Protein AF-A0A453RTF5-F1 (afdb_monomer_lite)

Structure (mmCIF, N/CA/C/O backbone):
data_AF-A0A453RTF5-F1
#
_entry.id   AF-A0A453RTF5-F1
#
loop_
_atom_site.group_PDB
_atom_site.id
_atom_site.type_symbol
_atom_site.label_atom_id
_atom_site.label_alt_id
_atom_site.label_comp_id
_atom_site.label_asym_id
_atom_site.label_entity_id
_atom_site.label_seq_id
_atom_site.pdbx_PDB_ins_code
_atom_site.Cartn_x
_atom_site.Cartn_y
_atom_site.Cartn_z
_atom_site.occupancy
_atom_site.B_iso_or_equiv
_atom_site.auth_seq_id
_atom_site.auth_comp_id
_atom_site.auth_asym_id
_atom_site.auth_atom_id
_atom_site.pdbx_PDB_model_num
ATOM 1 N N . MET A 1 1 ? -2.544 -4.442 22.679 1.00 74.38 1 MET A N 1
ATOM 2 C CA . MET A 1 1 ? -2.603 -5.819 22.135 1.00 74.38 1 MET A CA 1
ATOM 3 C C . MET A 1 1 ? -3.001 -5.841 20.659 1.00 74.38 1 MET A C 1
ATOM 5 O O . MET A 1 1 ? -2.237 -6.384 19.876 1.00 74.38 1 MET A O 1
ATOM 9 N N . ILE A 1 2 ? -4.098 -5.186 20.246 1.00 86.94 2 ILE A N 1
ATOM 10 C CA . ILE A 1 2 ? -4.529 -5.160 18.830 1.00 86.94 2 ILE A CA 1
ATOM 11 C C . ILE A 1 2 ? -3.517 -4.498 17.880 1.00 86.94 2 ILE A C 1
ATOM 13 O O . ILE A 1 2 ? -3.166 -5.082 16.863 1.00 86.94 2 ILE A O 1
ATOM 17 N N . ARG A 1 3 ? -2.948 -3.349 18.271 1.00 88.19 3 ARG A N 1
ATOM 18 C CA . ARG A 1 3 ? -1.916 -2.630 17.504 1.00 88.19 3 ARG A CA 1
ATOM 19 C C . ARG A 1 3 ? -0.714 -3.514 17.157 1.00 88.19 3 ARG A C 1
ATOM 21 O O . ARG A 1 3 ? -0.279 -3.551 16.013 1.00 88.19 3 ARG A O 1
ATOM 28 N N . SER A 1 4 ? -0.183 -4.238 18.143 1.00 91.81 4 SER A N 1
ATOM 29 C CA . SER A 1 4 ? 0.974 -5.124 17.967 1.00 91.81 4 SER A CA 1
ATOM 30 C C . SER A 1 4 ? 0.665 -6.290 17.030 1.00 91.81 4 SER A C 1
ATOM 32 O O . SER A 1 4 ? 1.507 -6.639 16.210 1.00 91.81 4 SER A O 1
ATOM 34 N N . HIS A 1 5 ? -0.541 -6.860 17.127 1.00 93.50 5 HIS A N 1
ATOM 35 C CA . HIS A 1 5 ? -0.990 -7.922 16.230 1.00 93.50 5 HIS A CA 1
ATOM 36 C C . HIS A 1 5 ? -1.136 -7.414 14.789 1.00 93.50 5 HIS A C 1
ATOM 38 O O . HIS A 1 5 ? -0.489 -7.960 13.902 1.00 93.50 5 HIS A O 1
ATOM 44 N N . VAL A 1 6 ? -1.868 -6.311 14.577 1.00 94.50 6 VAL A N 1
ATOM 45 C CA . VAL A 1 6 ? -2.031 -5.668 13.258 1.00 94.50 6 VAL A CA 1
ATOM 46 C C . VAL A 1 6 ? -0.671 -5.367 12.631 1.00 94.50 6 VAL A C 1
ATOM 48 O O . VAL A 1 6 ? -0.399 -5.778 11.506 1.00 94.50 6 VAL A O 1
ATOM 51 N N . LEU A 1 7 ? 0.224 -4.715 13.378 1.00 94.25 7 LEU A N 1
ATOM 52 C CA . LEU A 1 7 ? 1.563 -4.394 12.893 1.00 94.25 7 LEU A CA 1
ATOM 53 C C . LEU A 1 7 ? 2.369 -5.647 12.532 1.00 94.25 7 LEU A C 1
ATOM 55 O O . LEU A 1 7 ? 3.054 -5.656 11.511 1.00 94.25 7 LEU A O 1
ATOM 59 N N . SER A 1 8 ? 2.310 -6.691 13.361 1.00 95.31 8 SER A N 1
ATOM 60 C CA . SER A 1 8 ? 3.021 -7.946 13.111 1.00 95.31 8 SER A CA 1
ATOM 61 C C . SER A 1 8 ? 2.522 -8.627 11.839 1.00 95.31 8 SER A C 1
ATOM 63 O O . SER A 1 8 ? 3.335 -8.998 10.993 1.00 95.31 8 SER A O 1
ATOM 65 N N . THR A 1 9 ? 1.204 -8.750 11.670 1.00 95.69 9 THR A N 1
ATOM 66 C CA . THR A 1 9 ? 0.607 -9.381 10.489 1.00 95.69 9 THR A CA 1
ATOM 67 C C . THR A 1 9 ? 0.906 -8.582 9.221 1.00 95.69 9 THR A C 1
ATOM 69 O O . THR A 1 9 ? 1.336 -9.160 8.224 1.00 95.69 9 THR A O 1
ATOM 72 N N . LEU A 1 10 ? 0.781 -7.249 9.253 1.00 95.81 10 LEU A N 1
ATOM 73 C CA . LEU A 1 10 ? 1.114 -6.407 8.098 1.00 95.81 10 LEU A CA 1
ATOM 74 C C . LEU A 1 10 ? 2.605 -6.495 7.736 1.00 95.81 10 LEU A C 1
ATOM 76 O O . LEU A 1 10 ? 2.940 -6.637 6.562 1.00 95.81 10 LEU A O 1
ATOM 80 N N . LYS A 1 11 ? 3.511 -6.483 8.724 1.00 94.81 11 LYS A N 1
ATOM 81 C CA . LYS A 1 11 ? 4.953 -6.677 8.483 1.00 94.81 11 LYS A CA 1
ATOM 82 C C . LYS A 1 11 ? 5.264 -8.056 7.908 1.00 94.81 11 LYS A C 1
ATOM 84 O O . LYS A 1 11 ? 6.116 -8.169 7.023 1.00 94.81 11 LYS A O 1
ATOM 89 N N . ALA A 1 12 ? 4.591 -9.100 8.390 1.00 94.31 12 ALA A N 1
ATOM 90 C CA . ALA A 1 12 ? 4.746 -10.452 7.867 1.00 94.31 12 ALA A CA 1
ATOM 91 C C . ALA A 1 12 ? 4.277 -10.533 6.406 1.00 94.31 12 ALA A C 1
ATOM 93 O O . ALA A 1 12 ? 5.020 -11.029 5.558 1.00 94.31 12 ALA A O 1
ATOM 94 N N . ALA A 1 13 ? 3.108 -9.965 6.091 1.00 94.00 13 ALA A N 1
ATOM 95 C CA . ALA A 1 13 ? 2.597 -9.866 4.727 1.00 94.00 13 ALA A CA 1
ATOM 96 C C . ALA A 1 13 ? 3.570 -9.106 3.810 1.00 94.00 13 ALA A C 1
ATOM 98 O O . ALA A 1 13 ? 3.909 -9.586 2.727 1.00 94.00 13 ALA A O 1
ATOM 99 N N . SER A 1 14 ? 4.104 -7.971 4.272 1.00 92.38 14 SER A N 1
ATOM 100 C CA . SER A 1 14 ? 5.122 -7.214 3.540 1.00 92.38 14 SER A CA 1
ATOM 101 C C . SER A 1 14 ? 6.399 -8.015 3.297 1.00 92.38 14 SER A C 1
ATOM 103 O O . SER A 1 14 ? 6.924 -8.030 2.184 1.00 92.38 14 SER A O 1
ATOM 105 N N . SER A 1 15 ? 6.878 -8.745 4.301 1.00 91.81 15 SER A N 1
ATOM 106 C CA . SER A 1 15 ? 8.086 -9.568 4.178 1.00 91.81 15 SER A CA 1
ATOM 107 C C . SER A 1 15 ? 7.904 -10.705 3.165 1.00 91.81 15 SER A C 1
ATOM 109 O O . SER A 1 15 ? 8.797 -10.955 2.356 1.00 91.81 15 SER A O 1
ATOM 111 N N . GLN A 1 16 ? 6.734 -11.355 3.149 1.00 89.31 16 GLN A N 1
ATOM 112 C CA . GLN A 1 16 ? 6.405 -12.396 2.167 1.00 89.31 16 GLN A CA 1
ATOM 113 C C . GLN A 1 16 ? 6.378 -11.843 0.738 1.00 89.31 16 GLN A C 1
ATOM 115 O O . GLN A 1 16 ? 6.939 -12.446 -0.179 1.00 89.31 16 GLN A O 1
ATOM 120 N N . VAL A 1 17 ? 5.773 -10.667 0.551 1.00 89.31 17 VAL A N 1
ATOM 121 C CA . VAL A 1 17 ? 5.755 -9.974 -0.742 1.00 89.31 17 VAL A CA 1
ATOM 122 C C . VAL A 1 17 ? 7.177 -9.644 -1.200 1.00 89.31 17 VAL A C 1
ATOM 124 O O . VAL A 1 17 ? 7.540 -9.968 -2.330 1.00 89.31 17 VAL A O 1
ATOM 127 N N . GLN A 1 18 ? 8.014 -9.069 -0.330 1.00 86.62 18 GLN A N 1
ATOM 128 C CA . GLN A 1 18 ? 9.405 -8.747 -0.667 1.00 86.62 18 GLN A CA 1
ATOM 129 C C . GLN A 1 18 ? 10.230 -9.985 -1.023 1.00 86.62 18 GLN A C 1
ATOM 131 O O . GLN A 1 18 ? 11.007 -9.949 -1.979 1.00 86.62 18 GLN A O 1
ATOM 136 N N . ALA A 1 19 ? 10.060 -11.085 -0.288 1.00 86.00 19 ALA A N 1
ATOM 137 C CA . ALA A 1 19 ? 10.732 -12.344 -0.592 1.00 86.00 19 ALA A CA 1
ATOM 138 C C . ALA A 1 19 ? 10.341 -12.862 -1.984 1.00 86.00 19 ALA A C 1
ATOM 140 O O . ALA A 1 19 ? 11.205 -13.277 -2.755 1.00 86.00 19 ALA A O 1
ATOM 141 N N . ALA A 1 20 ? 9.060 -12.765 -2.344 1.00 81.25 20 ALA A N 1
ATOM 142 C CA . ALA A 1 20 ? 8.573 -13.189 -3.651 1.00 81.25 20 ALA A CA 1
ATOM 143 C C . ALA A 1 20 ? 9.077 -12.296 -4.802 1.00 81.25 20 ALA A C 1
ATOM 145 O O . ALA A 1 20 ? 9.368 -12.806 -5.887 1.00 81.25 20 ALA A O 1
ATOM 146 N N . ILE A 1 21 ? 9.228 -10.986 -4.567 1.00 77.62 21 ILE A N 1
ATOM 147 C CA . ILE A 1 21 ? 9.847 -10.054 -5.525 1.00 77.62 21 ILE A CA 1
ATOM 148 C C . ILE A 1 21 ? 11.311 -10.450 -5.765 1.00 77.62 21 ILE A C 1
ATOM 150 O O 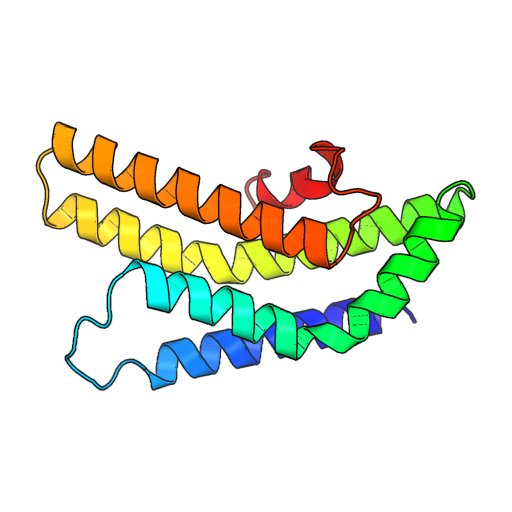. ILE A 1 21 ? 11.729 -10.603 -6.909 1.00 77.62 21 ILE A O 1
ATOM 154 N N . ARG A 1 22 ? 12.080 -10.695 -4.694 1.00 74.50 22 ARG A N 1
ATOM 155 C CA . ARG A 1 22 ? 13.493 -11.105 -4.794 1.00 74.50 22 ARG A CA 1
ATOM 156 C C . ARG A 1 22 ? 13.662 -12.467 -5.472 1.00 74.50 22 ARG A C 1
ATOM 158 O O . ARG A 1 22 ? 14.556 -12.624 -6.296 1.00 74.50 22 ARG A O 1
ATOM 165 N N . GLY A 1 23 ? 12.794 -13.430 -5.160 1.00 64.69 23 GLY A N 1
ATOM 166 C CA . GLY A 1 23 ? 12.818 -14.772 -5.751 1.00 64.69 23 GLY A CA 1
ATOM 167 C C . GLY A 1 23 ? 12.458 -14.807 -7.240 1.00 64.69 23 GLY A C 1
ATOM 168 O O . GLY A 1 23 ? 12.908 -15.699 -7.952 1.00 64.69 23 GLY A O 1
ATOM 169 N N . SER A 1 24 ? 11.708 -13.817 -7.735 1.00 61.19 24 SER A N 1
ATOM 170 C CA . SER A 1 24 ? 11.367 -13.704 -9.164 1.00 61.19 24 SER A CA 1
ATOM 171 C C . SER A 1 24 ? 12.521 -13.129 -10.008 1.00 61.19 24 SER A C 1
ATOM 173 O O . SER A 1 24 ? 12.504 -13.230 -11.231 1.00 61.19 24 SER A O 1
ATOM 175 N N . GLY A 1 25 ? 13.575 -12.600 -9.371 1.00 51.47 25 GLY A N 1
ATOM 176 C CA . GLY A 1 25 ? 14.715 -11.934 -10.012 1.00 51.47 25 GLY A CA 1
ATOM 177 C C . GLY A 1 25 ? 15.725 -12.827 -10.751 1.00 51.47 25 GLY A C 1
ATOM 178 O O . GLY A 1 25 ? 16.809 -12.347 -11.069 1.00 51.47 25 GLY A O 1
ATOM 179 N N . SER A 1 26 ? 15.420 -14.101 -11.030 1.00 39.97 26 SER A N 1
ATOM 180 C CA . SER A 1 26 ? 16.327 -15.005 -11.772 1.00 39.97 26 SER A CA 1
ATOM 181 C C . SER A 1 26 ? 15.831 -15.399 -13.173 1.00 39.97 26 SER A C 1
ATOM 183 O O . SER A 1 26 ? 16.590 -15.944 -13.972 1.00 39.97 26 SER A O 1
ATOM 185 N N . GLY A 1 27 ? 14.588 -15.079 -13.536 1.00 39.00 27 GLY A N 1
ATOM 186 C CA . GLY A 1 27 ? 14.031 -15.428 -14.841 1.00 39.00 27 GLY A CA 1
ATOM 187 C C . GLY A 1 27 ? 13.928 -14.220 -15.755 1.00 39.00 27 GLY A C 1
ATOM 188 O O . GLY A 1 27 ? 13.007 -13.427 -15.615 1.00 39.00 27 GLY A O 1
ATOM 189 N N . LYS A 1 28 ? 14.833 -14.108 -16.733 1.00 40.22 28 LYS A N 1
ATOM 190 C CA . LYS A 1 28 ? 14.598 -13.338 -17.960 1.00 40.22 28 LYS A CA 1
ATOM 191 C C . LYS A 1 28 ? 13.259 -13.784 -18.546 1.00 40.22 28 LYS A C 1
ATOM 193 O O . LYS A 1 28 ? 13.223 -14.832 -19.169 1.00 40.22 28 LYS A O 1
ATOM 198 N N . ASN A 1 29 ? 12.188 -13.046 -18.300 1.00 33.62 29 ASN A N 1
ATOM 199 C CA . ASN A 1 29 ? 11.003 -12.980 -19.140 1.00 33.62 29 ASN A CA 1
ATOM 200 C C . ASN A 1 29 ? 10.144 -11.840 -18.614 1.00 33.62 29 ASN A C 1
ATOM 202 O O . ASN A 1 29 ? 9.702 -11.860 -17.470 1.00 33.62 29 ASN A O 1
ATOM 206 N N . ALA A 1 30 ? 9.936 -10.848 -19.475 1.00 38.50 30 ALA A N 1
ATOM 207 C CA . ALA A 1 30 ? 8.929 -9.820 -19.313 1.00 38.50 30 ALA A CA 1
ATOM 208 C C . ALA A 1 30 ? 7.548 -10.490 -19.244 1.00 38.50 30 ALA A C 1
ATOM 210 O O . ALA A 1 30 ? 6.857 -10.647 -20.248 1.00 38.50 30 ALA A O 1
ATOM 211 N N . VAL A 1 31 ? 7.164 -10.946 -18.055 1.00 37.84 31 VAL A N 1
ATOM 212 C CA . VAL A 1 31 ? 5.778 -11.252 -17.731 1.00 37.84 31 VAL A CA 1
ATOM 213 C C . VAL A 1 31 ? 5.111 -9.889 -17.593 1.00 37.84 31 VAL A C 1
ATOM 215 O O . VAL A 1 31 ? 5.393 -9.156 -16.655 1.00 37.84 31 VAL A O 1
ATOM 218 N N . THR A 1 32 ? 4.339 -9.522 -18.618 1.00 40.75 32 THR A N 1
ATOM 219 C CA . THR A 1 32 ? 3.461 -8.342 -18.749 1.00 40.75 32 THR A CA 1
ATOM 220 C C . THR A 1 32 ? 3.398 -7.428 -17.519 1.00 40.75 32 THR A C 1
ATOM 222 O O . THR A 1 32 ? 2.876 -7.817 -16.477 1.00 40.75 32 THR A O 1
ATOM 225 N N . GLU A 1 33 ? 3.876 -6.194 -17.683 1.00 52.94 33 GLU A N 1
ATOM 226 C CA . GLU A 1 33 ? 4.131 -5.183 -16.644 1.00 52.94 33 GLU A CA 1
ATOM 227 C C . GLU A 1 33 ? 2.972 -4.941 -15.651 1.00 52.94 33 GLU A C 1
ATOM 229 O O . GLU A 1 33 ? 3.232 -4.690 -14.476 1.00 52.94 33 GLU A O 1
ATOM 234 N N . GLY A 1 34 ? 1.708 -5.103 -16.066 1.00 52.06 34 GLY A N 1
ATOM 235 C CA . GLY A 1 34 ? 0.533 -4.991 -15.181 1.00 52.06 34 GLY A CA 1
ATOM 236 C C . GLY A 1 34 ? 0.225 -6.239 -14.329 1.00 52.06 34 GLY A C 1
ATOM 237 O O . GLY A 1 34 ? -0.426 -6.148 -13.284 1.00 52.06 34 GLY A O 1
ATOM 238 N N . VAL A 1 35 ? 0.714 -7.420 -14.726 1.00 51.50 35 VAL A N 1
ATOM 239 C CA . VAL A 1 35 ? 0.484 -8.696 -14.017 1.00 51.50 35 VAL A CA 1
ATOM 240 C C . VAL A 1 35 ? 1.378 -8.810 -12.781 1.00 51.50 35 VAL A C 1
ATOM 242 O O . VAL A 1 35 ? 0.919 -9.295 -11.748 1.00 51.50 35 VAL A O 1
ATOM 245 N N . GLU A 1 36 ? 2.617 -8.309 -12.836 1.00 56.91 36 GLU A N 1
ATOM 246 C CA . GLU A 1 36 ? 3.512 -8.266 -11.667 1.00 56.91 36 GLU A CA 1
ATOM 247 C C . GLU A 1 36 ? 3.001 -7.313 -10.580 1.00 56.91 36 GLU A C 1
ATOM 249 O O . GLU A 1 36 ? 3.004 -7.677 -9.400 1.00 56.91 36 GLU A O 1
ATOM 254 N N . ALA A 1 37 ? 2.506 -6.131 -10.972 1.00 59.88 37 ALA A N 1
ATOM 255 C CA . ALA A 1 37 ? 1.869 -5.196 -10.050 1.00 59.88 37 ALA A CA 1
ATOM 256 C C . ALA A 1 37 ? 0.657 -5.863 -9.384 1.00 59.88 37 ALA A C 1
ATOM 258 O O . ALA A 1 37 ? 0.620 -5.991 -8.159 1.00 59.88 37 ALA A O 1
ATOM 259 N N . SER A 1 38 ? -0.261 -6.414 -10.185 1.00 69.06 38 SER A N 1
ATOM 260 C CA . SER A 1 38 ? -1.457 -7.120 -9.703 1.00 69.06 38 SER A CA 1
ATOM 261 C C . SER A 1 38 ? -1.129 -8.273 -8.744 1.00 69.06 38 SER A C 1
ATOM 263 O O . SER A 1 38 ? -1.797 -8.451 -7.724 1.00 69.06 38 SER A O 1
ATOM 265 N N . LEU A 1 39 ? -0.068 -9.039 -9.013 1.00 77.44 39 LEU A N 1
ATOM 266 C CA . LEU A 1 39 ? 0.336 -10.179 -8.188 1.00 77.44 39 LEU A CA 1
ATOM 267 C C . LEU A 1 39 ? 0.797 -9.761 -6.786 1.00 77.44 39 LEU A C 1
ATOM 269 O O . LEU A 1 39 ? 0.539 -10.473 -5.815 1.00 77.44 39 LEU A O 1
ATOM 273 N N . ILE A 1 40 ? 1.459 -8.612 -6.658 1.00 83.25 40 ILE A N 1
ATOM 274 C CA . ILE A 1 40 ? 1.922 -8.085 -5.370 1.00 83.25 40 ILE A CA 1
ATOM 275 C C . ILE A 1 40 ? 0.739 -7.667 -4.494 1.00 83.25 40 ILE A C 1
ATOM 277 O O . ILE A 1 40 ? 0.711 -8.009 -3.308 1.00 83.25 40 ILE A O 1
ATOM 281 N N . TYR A 1 41 ? -0.269 -7.017 -5.078 1.00 89.19 41 TYR A N 1
ATOM 282 C CA . TYR A 1 41 ? -1.509 -6.683 -4.373 1.00 89.19 41 TYR A CA 1
ATOM 283 C C . TYR A 1 41 ? -2.292 -7.937 -3.975 1.00 89.19 41 TYR A C 1
ATOM 285 O O . TYR A 1 41 ? -2.725 -8.041 -2.829 1.00 89.19 41 TYR A O 1
ATOM 293 N N . VAL A 1 42 ? -2.415 -8.929 -4.866 1.00 88.94 42 VAL A N 1
ATOM 294 C CA . VAL A 1 42 ? -3.079 -10.211 -4.562 1.00 88.94 42 VAL A CA 1
ATOM 295 C C . VAL A 1 42 ? -2.363 -10.962 -3.436 1.00 88.94 42 VAL A C 1
ATOM 297 O O . VAL A 1 42 ? -3.017 -11.445 -2.512 1.00 88.94 42 VAL A O 1
ATOM 300 N N . ARG A 1 43 ? -1.027 -11.030 -3.467 1.00 88.94 43 ARG A N 1
ATOM 301 C CA . ARG A 1 43 ? -0.226 -11.683 -2.419 1.00 88.94 43 ARG A CA 1
ATOM 302 C C . ARG A 1 43 ? -0.371 -10.984 -1.076 1.00 88.94 43 ARG A C 1
ATOM 304 O O . ARG A 1 43 ? -0.597 -11.656 -0.076 1.00 88.94 43 ARG A O 1
ATOM 311 N N . PHE A 1 44 ? -0.285 -9.654 -1.053 1.00 93.19 44 PHE A N 1
ATOM 312 C CA . PHE A 1 44 ? -0.480 -8.894 0.178 1.00 93.19 44 PHE A CA 1
ATOM 313 C C . PHE A 1 44 ? -1.890 -9.101 0.740 1.00 93.19 44 PHE A C 1
ATOM 315 O O . PHE A 1 44 ? -2.052 -9.399 1.919 1.00 93.19 44 PHE A O 1
ATOM 322 N N . LYS A 1 45 ? -2.906 -9.011 -0.125 1.00 93.56 45 LYS A N 1
ATOM 323 C CA . LYS A 1 45 ? -4.310 -9.244 0.219 1.00 93.56 45 LYS A CA 1
ATOM 324 C C . LYS A 1 45 ? -4.532 -10.627 0.835 1.00 93.56 45 LYS A C 1
ATOM 326 O O . LYS A 1 45 ? -5.246 -10.733 1.824 1.00 93.56 45 LYS A O 1
ATOM 331 N N . ALA A 1 46 ? -3.912 -11.667 0.276 1.00 91.75 46 ALA A N 1
ATOM 332 C CA . ALA A 1 46 ? -3.982 -13.021 0.818 1.00 91.75 46 ALA A CA 1
ATOM 333 C C . ALA A 1 46 ? -3.256 -13.140 2.170 1.00 91.75 46 ALA A C 1
ATOM 335 O O . ALA A 1 46 ? -3.827 -13.654 3.127 1.00 91.75 46 ALA A O 1
ATOM 336 N N . ALA A 1 47 ? -2.028 -12.624 2.267 1.00 89.56 47 ALA A N 1
ATOM 337 C CA . ALA A 1 47 ? -1.194 -12.745 3.463 1.00 89.56 47 ALA A CA 1
ATOM 338 C C . ALA A 1 47 ? -1.719 -11.940 4.665 1.00 89.56 47 ALA A C 1
ATOM 340 O O . ALA A 1 47 ? -1.525 -12.349 5.804 1.00 89.56 47 ALA A O 1
ATOM 341 N N . ALA A 1 48 ? -2.397 -10.816 4.422 1.00 93.19 48 ALA A N 1
ATOM 342 C CA . ALA A 1 48 ? -3.021 -9.997 5.461 1.00 93.19 48 ALA A CA 1
ATOM 343 C C . ALA A 1 48 ? -4.523 -10.289 5.642 1.00 93.19 48 ALA A C 1
ATOM 345 O O . ALA A 1 48 ? -5.187 -9.600 6.415 1.00 93.19 48 ALA A O 1
ATOM 346 N N . GLY A 1 49 ? -5.075 -11.289 4.941 1.00 92.62 49 GLY A N 1
ATOM 347 C CA . GLY A 1 49 ? -6.519 -11.535 4.867 1.00 92.62 49 GLY A CA 1
ATOM 348 C C . GLY A 1 49 ? -7.199 -11.748 6.225 1.00 92.62 49 GLY A C 1
ATOM 349 O O . GLY A 1 49 ? -8.359 -11.372 6.389 1.00 92.62 49 GLY A O 1
ATOM 350 N N . GLU A 1 50 ? -6.467 -12.262 7.218 1.00 94.31 50 GLU A N 1
ATOM 351 C CA . GLU A 1 50 ? -6.954 -12.438 8.594 1.00 94.31 50 GLU A CA 1
ATOM 352 C C . GLU A 1 50 ? -7.332 -11.120 9.292 1.00 94.31 50 GLU A C 1
ATOM 354 O O . GLU A 1 50 ? -8.181 -11.118 10.181 1.00 94.31 50 GLU A O 1
ATOM 359 N N . LEU A 1 51 ? -6.762 -9.986 8.866 1.00 95.62 51 LEU A N 1
ATOM 360 C CA . LEU A 1 51 ? -7.050 -8.680 9.461 1.00 95.62 51 LEU A CA 1
ATOM 361 C C . LEU A 1 51 ? -8.380 -8.097 8.994 1.00 95.62 51 LEU A C 1
ATOM 363 O O . LEU A 1 51 ? -8.966 -7.283 9.699 1.00 95.62 51 LEU A O 1
ATOM 367 N N . LYS A 1 52 ? -8.887 -8.514 7.830 1.00 96.06 52 LYS A N 1
ATOM 368 C CA . LYS A 1 52 ? -10.131 -7.977 7.270 1.00 96.06 52 LYS A CA 1
ATOM 369 C C . LYS A 1 52 ? -11.333 -8.074 8.226 1.00 96.06 52 LYS A C 1
ATOM 371 O O . LYS A 1 52 ? -11.971 -7.048 8.451 1.00 96.06 52 LYS A O 1
ATOM 376 N N . PRO A 1 53 ? -11.677 -9.241 8.808 1.00 96.44 53 PRO A N 1
ATOM 377 C CA . PRO A 1 53 ? -12.783 -9.308 9.765 1.00 96.44 53 PRO A CA 1
ATOM 378 C C . PRO A 1 53 ? -12.538 -8.444 11.010 1.00 96.44 53 PRO A C 1
ATOM 380 O O . PRO A 1 53 ? -13.482 -7.864 11.538 1.00 96.44 53 PRO A O 1
ATOM 383 N N . VAL A 1 54 ? -11.282 -8.309 11.452 1.00 95.50 54 VAL A N 1
ATOM 384 C CA . VAL A 1 54 ? -10.914 -7.457 12.593 1.00 95.50 54 VAL A CA 1
ATOM 385 C C . VAL A 1 54 ? -11.156 -5.982 12.270 1.00 95.50 54 VAL A C 1
ATOM 387 O O . VAL A 1 54 ? -11.773 -5.278 13.065 1.00 95.50 54 VAL A O 1
ATOM 390 N N . PHE A 1 55 ? -10.718 -5.519 11.098 1.00 96.75 55 PHE A N 1
ATOM 391 C CA . PHE A 1 55 ? -10.938 -4.146 10.649 1.00 96.75 55 PHE A CA 1
ATOM 392 C C . PHE A 1 55 ? -12.420 -3.828 10.473 1.00 96.75 55 PHE A C 1
ATOM 394 O O . PHE A 1 55 ? -12.866 -2.810 10.994 1.00 96.75 55 PHE A O 1
ATOM 401 N N . ASN A 1 56 ? -13.200 -4.728 9.869 1.00 96.38 56 ASN A N 1
ATOM 402 C CA . ASN A 1 56 ? -14.648 -4.553 9.737 1.00 96.38 56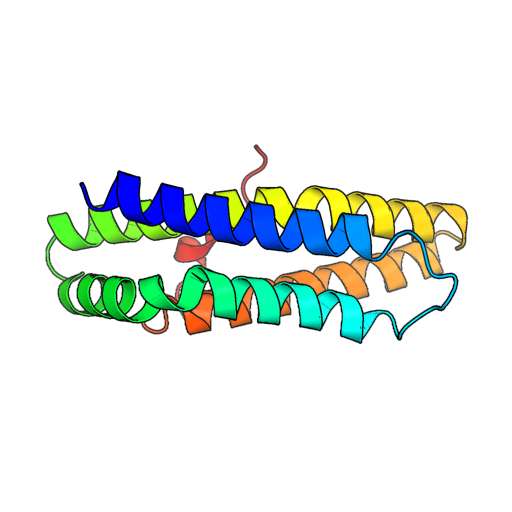 ASN A CA 1
ATOM 403 C C . ASN A 1 56 ? -15.337 -4.351 11.100 1.00 96.38 56 ASN A C 1
ATOM 405 O O . ASN A 1 56 ? -16.216 -3.499 11.237 1.00 96.38 56 ASN A O 1
ATOM 409 N N . GLU A 1 57 ? -14.939 -5.113 12.124 1.00 96.00 57 GLU A N 1
ATOM 410 C CA . GLU A 1 57 ? -15.515 -4.970 13.464 1.00 96.00 57 GLU A CA 1
ATOM 411 C C . GLU A 1 57 ? -15.154 -3.615 14.090 1.00 96.00 57 GLU A C 1
ATOM 413 O O . GLU A 1 57 ? -16.008 -2.968 14.699 1.00 96.00 57 GLU A O 1
ATOM 418 N N . ILE A 1 58 ? -13.913 -3.152 13.906 1.00 95.44 58 ILE A N 1
ATOM 419 C CA . ILE A 1 58 ? -13.471 -1.830 14.370 1.00 95.44 58 ILE A CA 1
ATOM 420 C C . ILE A 1 58 ? -14.247 -0.721 13.644 1.00 95.44 58 ILE A C 1
ATOM 422 O O . ILE A 1 58 ? -14.769 0.179 14.304 1.00 95.44 58 ILE A O 1
ATOM 426 N N . GLU A 1 59 ? -14.376 -0.803 12.316 1.00 95.62 59 GLU A N 1
ATOM 427 C CA . GLU A 1 59 ? -15.125 0.158 11.498 1.00 95.62 59 GLU A CA 1
ATOM 428 C C . GLU A 1 59 ? -16.589 0.254 11.932 1.00 95.62 59 GLU A C 1
ATOM 430 O O . GLU A 1 59 ? -17.104 1.356 12.126 1.00 95.62 59 GLU A O 1
ATOM 435 N N . SER A 1 60 ? -17.245 -0.885 12.180 1.00 96.62 60 SER A N 1
ATOM 436 C CA . SER A 1 60 ? -18.652 -0.926 12.605 1.00 96.62 60 SER A CA 1
ATOM 437 C C . SER A 1 60 ? -18.913 -0.220 13.945 1.00 96.62 60 SER A C 1
ATOM 439 O O . SER A 1 60 ? -20.033 0.207 14.228 1.00 96.62 60 SER A O 1
ATOM 441 N N . ARG A 1 61 ? -17.872 -0.066 14.774 1.00 96.31 61 ARG A N 1
ATOM 442 C CA . ARG A 1 61 ? -17.930 0.541 16.112 1.00 96.31 61 ARG A CA 1
ATOM 443 C C . ARG A 1 61 ? -17.308 1.936 16.170 1.00 96.31 61 ARG A C 1
ATOM 445 O O . ARG A 1 61 ? -17.259 2.523 17.251 1.00 96.31 61 ARG A O 1
ATOM 452 N N . SER A 1 62 ? -16.870 2.476 15.032 1.00 93.19 62 SER A N 1
ATOM 453 C CA . SER A 1 62 ? -16.147 3.752 14.913 1.00 93.19 62 SER A CA 1
ATOM 454 C C . SER A 1 62 ? -16.924 4.984 15.396 1.00 93.19 62 SER A C 1
ATOM 456 O O . SER A 1 62 ? -16.322 6.023 15.641 1.00 93.19 62 SER A O 1
ATOM 458 N N . SER A 1 63 ? -18.237 4.877 15.631 1.00 94.62 63 SER A N 1
ATOM 459 C CA . SER A 1 63 ? -19.022 5.927 16.300 1.00 94.62 63 SER A CA 1
ATOM 460 C C . SER A 1 63 ? -18.556 6.211 17.734 1.00 94.62 63 SER A C 1
ATOM 462 O O . SER A 1 63 ? -18.784 7.302 18.258 1.00 94.62 63 SER A O 1
ATOM 464 N N . LYS A 1 64 ? -17.883 5.249 18.379 1.00 96.00 64 LYS A N 1
ATOM 465 C CA . LYS A 1 64 ? -17.242 5.421 19.686 1.00 96.00 64 LYS A CA 1
ATOM 466 C C . LYS A 1 64 ? -15.825 5.949 19.506 1.00 96.00 64 LYS A C 1
ATOM 468 O O . LYS A 1 64 ? -15.043 5.399 18.730 1.00 96.00 64 LYS A O 1
ATOM 473 N N . LYS A 1 65 ? -15.466 6.967 20.289 1.00 95.06 65 LYS A N 1
ATOM 474 C CA . LYS A 1 65 ? -14.181 7.673 20.180 1.00 95.06 65 LYS A CA 1
ATOM 475 C C . LYS A 1 65 ? -12.972 6.738 20.282 1.00 95.06 65 LYS A C 1
ATOM 477 O O . LYS A 1 65 ? -12.012 6.900 19.536 1.00 95.06 65 LYS A O 1
ATOM 482 N N . GLU A 1 66 ? -13.021 5.748 21.167 1.00 93.19 66 GLU A N 1
ATOM 483 C CA . GLU A 1 66 ? -11.932 4.788 21.362 1.00 93.19 66 GLU A CA 1
ATOM 484 C C . GLU A 1 66 ? -11.711 3.929 20.110 1.00 93.19 66 GLU A C 1
ATOM 486 O O . GLU A 1 66 ? -10.573 3.674 19.723 1.00 93.19 66 GLU A O 1
ATOM 491 N N . TYR A 1 67 ? -12.795 3.521 19.443 1.00 94.69 67 TYR A N 1
ATOM 492 C CA . TYR A 1 67 ? -12.720 2.749 18.204 1.00 94.69 67 TYR A CA 1
ATOM 493 C C . TYR A 1 67 ? -12.298 3.618 17.022 1.00 94.69 67 TYR A C 1
ATOM 495 O O . TYR A 1 67 ? -11.502 3.155 16.215 1.00 94.69 67 TYR A O 1
ATOM 503 N N . ALA A 1 68 ? -12.745 4.876 16.945 1.00 94.44 68 ALA A N 1
ATOM 504 C CA . ALA A 1 68 ? -12.267 5.825 15.937 1.00 94.44 68 ALA A CA 1
ATOM 505 C C . ALA A 1 68 ? -10.747 6.047 16.030 1.00 94.44 68 ALA A C 1
ATOM 507 O O . ALA A 1 68 ? -10.054 6.050 15.014 1.00 94.44 68 ALA A O 1
ATOM 508 N N . GLN A 1 69 ? -10.211 6.174 17.248 1.00 94.06 69 GLN A N 1
ATOM 509 C CA . GLN A 1 69 ? -8.771 6.313 17.462 1.00 94.06 69 GLN A CA 1
ATOM 510 C C . GLN A 1 69 ? -8.011 5.050 17.032 1.00 94.06 69 GLN A C 1
ATOM 512 O O . GLN A 1 69 ? -7.037 5.141 16.288 1.00 94.06 69 GLN A O 1
ATOM 517 N N . VAL A 1 70 ? -8.473 3.866 17.449 1.00 94.75 70 VAL A N 1
ATOM 518 C CA . VAL A 1 70 ? -7.856 2.592 17.042 1.00 94.75 70 VAL A CA 1
ATOM 519 C C . VAL A 1 70 ? -7.940 2.392 15.527 1.00 94.75 70 VAL A C 1
ATOM 521 O O . VAL A 1 70 ? -6.984 1.902 14.929 1.00 94.75 70 VAL A O 1
ATOM 524 N N . LEU A 1 71 ? -9.049 2.786 14.899 1.00 95.56 71 LEU A N 1
ATOM 525 C CA . LEU A 1 71 ? -9.230 2.724 13.451 1.00 95.56 71 LEU A CA 1
ATOM 526 C C . LEU A 1 71 ? -8.215 3.610 12.727 1.00 95.56 71 LEU A C 1
ATOM 528 O O . LEU A 1 71 ? -7.530 3.132 11.828 1.00 95.56 71 LEU A O 1
ATOM 532 N N . SER A 1 72 ? -8.055 4.861 13.169 1.00 94.38 72 SER A N 1
ATOM 533 C CA . SER A 1 72 ? -7.050 5.778 12.624 1.00 94.38 72 SER A CA 1
ATOM 534 C C . SER A 1 72 ? -5.636 5.203 12.743 1.00 94.38 72 SER A C 1
ATOM 536 O O . SER A 1 72 ? -4.877 5.228 11.778 1.00 94.38 72 SER A O 1
ATOM 538 N N . GLU A 1 73 ? -5.296 4.588 13.880 1.00 93.88 73 GLU A N 1
ATOM 539 C CA . GLU A 1 73 ? -4.010 3.901 14.031 1.00 93.88 73 GLU A CA 1
ATOM 540 C C . GLU A 1 73 ? -3.863 2.715 13.064 1.00 93.88 73 GLU A C 1
ATOM 542 O O . GLU A 1 73 ? -2.785 2.511 12.506 1.00 93.88 73 GLU A O 1
ATOM 547 N N . CYS A 1 74 ? -4.925 1.936 12.837 1.00 95.56 74 CYS A N 1
ATOM 548 C CA . CYS A 1 74 ? -4.908 0.835 11.872 1.00 95.56 74 CYS A CA 1
ATOM 549 C C . CYS A 1 74 ? -4.702 1.341 10.439 1.00 95.56 74 CYS A C 1
ATOM 551 O O . CYS A 1 74 ? -3.905 0.747 9.712 1.00 95.56 74 CYS A O 1
ATOM 553 N N . HIS A 1 75 ? -5.359 2.442 10.058 1.00 95.50 75 HIS A N 1
ATOM 554 C CA . HIS A 1 75 ? -5.145 3.100 8.769 1.00 95.50 75 HIS A CA 1
ATOM 555 C C . HIS A 1 75 ? -3.684 3.517 8.601 1.00 95.50 75 HIS A C 1
ATOM 557 O O . HIS A 1 75 ? -3.071 3.159 7.596 1.00 95.50 75 HIS A O 1
ATOM 563 N N . SER A 1 76 ? -3.097 4.185 9.600 1.00 94.56 76 SER A N 1
ATOM 564 C CA . SER A 1 76 ? -1.689 4.596 9.554 1.00 94.56 76 SER A CA 1
ATOM 565 C C . SER A 1 76 ? -0.748 3.408 9.417 1.00 94.56 76 SER A C 1
ATOM 567 O O . SER A 1 76 ? 0.069 3.386 8.502 1.00 94.56 76 SER A O 1
ATOM 569 N N . LEU A 1 77 ? -0.899 2.370 10.246 1.00 94.75 77 LEU A N 1
ATOM 570 C CA . LEU A 1 77 ? -0.045 1.182 10.164 1.00 94.75 77 LEU A CA 1
ATOM 571 C C . LEU A 1 77 ? -0.167 0.474 8.811 1.00 94.75 77 LEU A C 1
ATOM 573 O O . LEU A 1 77 ? 0.835 0.026 8.255 1.00 94.75 77 LEU A O 1
ATOM 577 N N . PHE A 1 78 ? -1.384 0.363 8.278 1.00 95.50 78 PHE A N 1
ATOM 578 C CA . PHE A 1 78 ? -1.621 -0.211 6.958 1.00 95.50 78 PHE A CA 1
ATOM 579 C C . PHE A 1 78 ? -0.900 0.596 5.876 1.00 95.50 78 PHE A C 1
ATOM 581 O O . PHE A 1 78 ? -0.086 0.044 5.134 1.00 95.50 78 PHE A O 1
ATOM 588 N N . CYS A 1 79 ? -1.148 1.904 5.839 1.00 94.62 79 CYS A N 1
ATOM 589 C CA . CYS A 1 79 ? -0.568 2.836 4.881 1.00 94.62 79 CYS A CA 1
ATOM 590 C C . CYS A 1 79 ? 0.965 2.860 4.946 1.00 94.62 79 CYS A C 1
ATOM 592 O O . CYS A 1 79 ? 1.618 2.758 3.914 1.00 94.62 79 CYS A O 1
ATOM 594 N N . GLU A 1 80 ? 1.558 2.887 6.141 1.00 92.81 80 GLU A N 1
ATOM 595 C CA . GLU A 1 80 ? 3.012 2.831 6.330 1.00 92.81 80 GLU A CA 1
ATOM 596 C C . GLU A 1 80 ? 3.623 1.552 5.740 1.00 92.81 80 GLU A C 1
ATOM 598 O O . GLU A 1 80 ? 4.640 1.599 5.042 1.00 92.81 80 GLU A O 1
ATOM 603 N N . GLN A 1 81 ? 3.008 0.390 5.996 1.00 93.06 81 GLN A N 1
ATOM 604 C CA . GLN A 1 81 ? 3.505 -0.880 5.457 1.00 93.06 81 GLN A CA 1
ATOM 605 C C . GLN A 1 81 ? 3.344 -0.959 3.937 1.00 93.06 81 GLN A C 1
ATOM 607 O O . GLN A 1 81 ? 4.217 -1.507 3.258 1.00 93.06 81 GLN A O 1
ATOM 612 N N . ARG A 1 82 ? 2.268 -0.386 3.391 1.00 93.19 82 ARG A N 1
ATOM 613 C CA . ARG A 1 82 ? 2.066 -0.265 1.945 1.00 93.19 82 ARG A CA 1
ATOM 614 C C . ARG A 1 82 ? 3.092 0.663 1.302 1.00 93.19 82 ARG A C 1
ATOM 616 O O . ARG A 1 82 ? 3.777 0.231 0.375 1.00 93.19 82 ARG A O 1
ATOM 623 N N . LEU A 1 83 ? 3.287 1.866 1.844 1.00 91.19 83 LEU A N 1
ATOM 624 C CA . LEU A 1 83 ? 4.280 2.835 1.373 1.00 91.19 83 LEU A CA 1
ATOM 625 C C . LEU A 1 83 ? 5.688 2.228 1.364 1.00 91.19 83 LEU A C 1
ATOM 627 O O . LEU A 1 83 ? 6.412 2.340 0.373 1.00 91.19 83 LEU A O 1
ATOM 631 N N . TYR A 1 84 ? 6.056 1.517 2.434 1.00 89.12 84 TYR A N 1
ATOM 632 C CA . TYR A 1 84 ? 7.335 0.816 2.539 1.00 89.12 84 TYR A CA 1
ATOM 633 C C . TYR A 1 84 ? 7.562 -0.194 1.401 1.00 89.12 84 TYR A C 1
ATOM 635 O O . TYR A 1 84 ? 8.668 -0.281 0.863 1.00 89.12 84 TYR A O 1
ATOM 643 N N . LEU A 1 85 ? 6.526 -0.940 1.005 1.00 87.44 85 LEU A N 1
ATOM 644 C CA . LEU A 1 85 ? 6.610 -1.904 -0.093 1.00 87.44 85 LEU A CA 1
ATOM 645 C C . LEU A 1 85 ? 6.713 -1.235 -1.463 1.00 87.44 85 LEU A C 1
ATOM 647 O O . LEU A 1 85 ? 7.581 -1.595 -2.261 1.00 87.44 85 LEU A O 1
ATOM 651 N N . ILE A 1 86 ? 5.823 -0.284 -1.749 1.00 87.69 86 ILE A N 1
ATOM 652 C CA . ILE A 1 86 ? 5.702 0.279 -3.098 1.00 87.69 86 ILE A CA 1
ATOM 653 C C . ILE A 1 86 ? 6.809 1.271 -3.424 1.00 87.69 86 ILE A C 1
ATOM 655 O O . ILE A 1 86 ? 7.184 1.377 -4.590 1.00 87.69 86 ILE A O 1
ATOM 659 N N . ARG A 1 87 ? 7.381 1.961 -2.425 1.00 87.56 87 ARG A N 1
ATOM 660 C CA . ARG A 1 87 ? 8.396 3.005 -2.641 1.00 87.56 87 ARG A CA 1
ATOM 661 C C . ARG A 1 87 ? 9.554 2.514 -3.506 1.00 87.56 87 ARG A C 1
ATOM 663 O O . ARG A 1 87 ? 9.899 3.162 -4.491 1.00 87.56 87 ARG A O 1
ATOM 670 N N . GLY A 1 88 ? 10.131 1.361 -3.163 1.00 84.38 88 GLY A N 1
ATOM 671 C CA . GLY A 1 88 ? 11.262 0.797 -3.905 1.00 84.38 88 GLY A CA 1
ATOM 672 C C . GLY A 1 88 ? 10.892 0.413 -5.339 1.00 84.38 88 GLY A C 1
ATOM 673 O O . GLY A 1 88 ? 11.639 0.703 -6.271 1.00 84.38 88 GLY A O 1
ATOM 674 N N . MET A 1 89 ? 9.707 -0.172 -5.528 1.00 83.88 89 MET A N 1
ATOM 675 C CA . MET A 1 89 ? 9.216 -0.572 -6.848 1.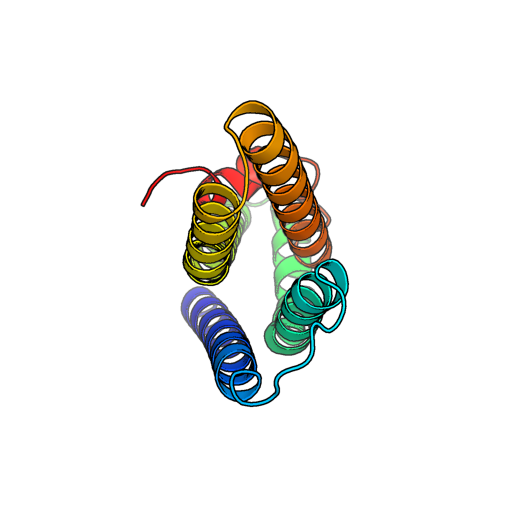00 83.88 89 MET A CA 1
ATOM 676 C C . MET A 1 89 ? 8.943 0.633 -7.747 1.00 83.88 89 MET A C 1
ATOM 678 O O . MET A 1 89 ? 9.355 0.653 -8.905 1.00 83.88 89 MET A O 1
ATOM 682 N N . VAL A 1 90 ? 8.267 1.649 -7.206 1.00 88.50 90 VAL A N 1
ATOM 683 C CA . VAL A 1 90 ? 7.961 2.884 -7.927 1.00 88.50 90 VAL A CA 1
ATOM 684 C C . VAL A 1 90 ? 9.251 3.594 -8.313 1.00 88.50 90 VAL A C 1
ATOM 686 O O . VAL A 1 90 ? 9.434 3.925 -9.481 1.00 88.50 90 VAL A O 1
ATOM 689 N N . GLN A 1 91 ? 10.189 3.753 -7.376 1.00 90.06 91 GLN A N 1
ATOM 690 C CA . GLN A 1 91 ? 11.476 4.383 -7.660 1.00 90.06 91 GLN A CA 1
ATOM 691 C C . GLN A 1 91 ? 12.256 3.634 -8.748 1.00 90.06 91 GLN A C 1
ATOM 693 O O . GLN A 1 91 ? 12.810 4.271 -9.648 1.00 90.06 91 GLN A O 1
ATOM 698 N N . GLN A 1 92 ? 12.286 2.299 -8.696 1.00 88.06 92 GLN A N 1
ATOM 699 C CA . GLN A 1 92 ? 12.938 1.487 -9.718 1.00 88.06 92 GLN A CA 1
ATOM 700 C C . GLN A 1 92 ? 12.293 1.702 -11.095 1.00 88.06 92 GLN A C 1
ATOM 702 O O . GLN A 1 92 ? 13.001 2.022 -12.048 1.00 88.06 92 GLN A O 1
ATOM 707 N N . ARG A 1 93 ? 10.964 1.589 -11.201 1.00 87.69 93 ARG A N 1
ATOM 708 C CA . ARG A 1 93 ? 10.246 1.721 -12.479 1.00 87.69 93 ARG A CA 1
ATOM 709 C C . ARG A 1 93 ? 10.361 3.118 -13.082 1.00 87.69 93 ARG A C 1
ATOM 711 O O . ARG A 1 93 ? 10.695 3.245 -14.256 1.00 87.69 93 ARG A O 1
ATOM 718 N N . ILE A 1 94 ? 10.199 4.167 -12.278 1.00 91.88 94 ILE A N 1
ATOM 719 C CA . ILE A 1 94 ? 10.405 5.550 -12.735 1.00 91.88 94 ILE A CA 1
ATOM 720 C C . ILE A 1 94 ? 11.848 5.751 -13.225 1.00 91.88 94 ILE A C 1
ATOM 722 O O . ILE A 1 94 ? 12.064 6.363 -14.271 1.00 91.88 94 ILE A O 1
ATOM 726 N N . SER A 1 95 ? 12.838 5.180 -12.530 1.00 92.69 95 SER A N 1
ATOM 727 C CA . SER A 1 95 ? 14.241 5.238 -12.966 1.00 92.69 95 SER A CA 1
ATOM 728 C C . SER A 1 95 ? 14.487 4.487 -14.278 1.00 92.69 95 SER A C 1
ATOM 730 O O . SER A 1 95 ? 15.355 4.878 -15.055 1.00 92.69 95 SER A O 1
ATOM 732 N N . GLU A 1 96 ? 13.758 3.401 -14.539 1.00 90.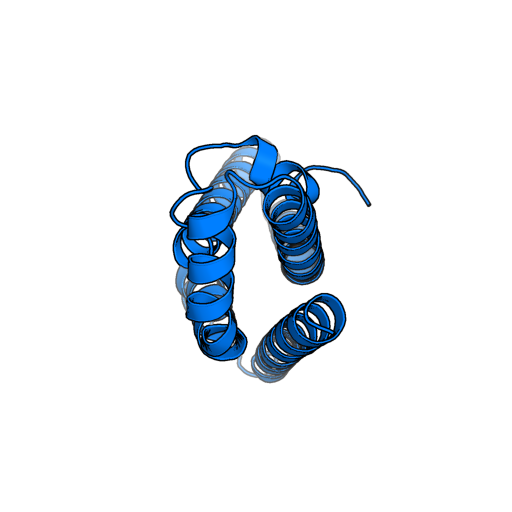94 96 GLU A N 1
ATOM 733 C CA . GLU A 1 96 ? 13.836 2.665 -15.803 1.00 90.94 96 GLU A CA 1
ATOM 734 C C . GLU A 1 96 ? 13.242 3.463 -16.965 1.00 90.94 96 GLU A C 1
ATOM 736 O O . GLU A 1 96 ? 13.888 3.544 -18.011 1.00 90.94 96 GLU A O 1
ATOM 741 N N . PHE A 1 97 ? 12.078 4.098 -16.784 1.00 92.50 97 PHE A N 1
ATOM 742 C CA . PHE A 1 97 ? 11.506 4.986 -17.802 1.00 92.50 97 PHE A CA 1
ATOM 743 C C . PHE A 1 97 ? 12.454 6.148 -18.112 1.00 92.50 97 PHE A C 1
ATOM 745 O O . PHE A 1 97 ? 12.745 6.409 -19.276 1.00 92.50 97 PHE A O 1
ATOM 752 N N . ALA A 1 98 ? 13.022 6.783 -17.081 1.00 94.44 98 ALA A N 1
ATOM 753 C CA . ALA A 1 98 ? 13.945 7.908 -17.248 1.00 94.44 98 ALA A CA 1
ATOM 754 C C . ALA A 1 98 ? 15.219 7.543 -18.035 1.00 94.44 98 ALA A C 1
ATOM 756 O O . ALA A 1 98 ? 15.808 8.398 -18.689 1.00 94.44 98 ALA A O 1
ATOM 757 N N . LYS A 1 99 ? 15.655 6.277 -17.980 1.00 95.31 99 LYS A N 1
ATOM 758 C CA . LYS A 1 99 ? 16.822 5.781 -18.731 1.00 95.31 99 LYS A CA 1
ATOM 759 C C . LYS A 1 99 ? 16.500 5.399 -20.177 1.00 95.31 99 LYS A C 1
ATOM 761 O O . LYS A 1 99 ? 17.412 5.377 -20.998 1.00 95.31 99 LYS A O 1
ATOM 766 N N . LYS A 1 100 ? 15.252 5.023 -20.469 1.00 94.06 100 LYS A N 1
ATOM 767 C CA . LYS A 1 100 ? 14.843 4.435 -21.758 1.00 94.06 100 LYS A CA 1
ATOM 768 C C . LYS A 1 100 ? 14.120 5.421 -22.674 1.00 94.06 100 LYS A C 1
ATOM 770 O O . LYS A 1 100 ? 14.128 5.227 -23.886 1.00 94.06 100 LYS A O 1
ATOM 775 N N . GLU A 1 101 ? 13.482 6.446 -22.117 1.00 94.62 101 GLU A N 1
ATOM 776 C CA . GLU A 1 101 ? 12.529 7.292 -22.835 1.00 94.62 101 GLU A CA 1
ATOM 777 C C . GLU A 1 101 ? 12.944 8.769 -22.850 1.00 94.62 101 GLU A C 1
ATOM 779 O O . GLU A 1 101 ? 13.524 9.288 -21.898 1.00 94.62 101 GLU A O 1
ATOM 784 N N . ALA A 1 102 ? 12.602 9.479 -23.931 1.00 97.00 102 ALA A N 1
ATOM 785 C CA . ALA A 1 102 ? 12.708 10.936 -23.981 1.00 97.00 102 ALA A CA 1
ATOM 786 C C . ALA A 1 102 ? 11.696 11.591 -23.027 1.00 97.00 102 ALA A C 1
ATOM 788 O O . ALA A 1 102 ? 10.636 11.021 -22.766 1.00 97.00 102 ALA A O 1
ATOM 789 N N . LEU A 1 103 ? 11.983 12.819 -22.575 1.00 96.00 103 LEU A N 1
ATOM 790 C CA . LEU A 1 103 ? 11.216 13.508 -21.527 1.00 96.00 103 LEU A CA 1
ATOM 791 C C . LEU A 1 103 ? 9.682 13.456 -21.719 1.00 96.00 103 LEU A C 1
ATOM 793 O O . LEU A 1 103 ? 9.007 13.063 -20.772 1.00 96.00 103 LEU A O 1
ATOM 797 N N . PRO A 1 104 ? 9.097 13.748 -22.903 1.00 97.38 104 PRO A N 1
ATOM 798 C CA . PRO A 1 104 ? 7.641 13.690 -23.066 1.00 97.38 104 PRO A CA 1
ATOM 799 C C . PRO A 1 104 ? 7.052 12.279 -22.938 1.00 97.38 104 PRO A C 1
ATOM 801 O O . PRO A 1 104 ? 5.942 12.125 -22.428 1.00 97.38 104 PRO A O 1
ATOM 804 N N . SER A 1 105 ? 7.764 11.254 -23.417 1.00 96.19 105 SER A N 1
ATOM 805 C CA . SER A 1 105 ? 7.337 9.857 -23.280 1.00 96.19 105 SER A CA 1
ATOM 806 C C . SER A 1 105 ? 7.461 9.410 -21.829 1.00 96.19 105 SER A C 1
ATOM 808 O O . SER A 1 105 ? 6.465 8.977 -21.256 1.00 96.19 105 SER A O 1
ATOM 810 N N . PHE A 1 106 ? 8.614 9.679 -21.206 1.00 95.50 106 PHE A N 1
ATOM 811 C CA . PHE A 1 106 ? 8.866 9.410 -19.793 1.00 95.50 106 PHE A CA 1
ATOM 812 C C . PHE A 1 106 ? 7.775 10.004 -18.900 1.00 95.50 106 PHE A C 1
ATOM 814 O O . PHE A 1 106 ? 7.239 9.310 -18.040 1.00 95.50 106 PHE A O 1
ATOM 821 N N . THR A 1 107 ? 7.410 11.274 -19.109 1.00 96.31 107 THR A N 1
ATOM 822 C CA . THR A 1 107 ? 6.353 11.923 -18.327 1.00 96.31 107 THR A CA 1
ATOM 823 C C . THR A 1 107 ? 5.024 11.189 -18.483 1.00 96.31 107 THR A C 1
ATOM 825 O O . THR A 1 107 ? 4.337 10.950 -17.495 1.00 96.31 107 THR A O 1
ATOM 828 N N . ARG A 1 108 ? 4.665 10.784 -19.705 1.00 96.62 108 ARG A N 1
ATOM 829 C CA . ARG A 1 108 ? 3.402 10.087 -19.972 1.00 96.62 108 ARG A CA 1
ATOM 830 C C . ARG A 1 108 ? 3.377 8.701 -19.323 1.00 96.62 108 ARG A C 1
ATOM 832 O O . ARG A 1 108 ? 2.421 8.394 -18.615 1.00 96.62 108 ARG A O 1
ATOM 839 N N . SER A 1 109 ? 4.434 7.911 -19.515 1.00 92.94 109 SER A N 1
ATOM 840 C CA . SER A 1 109 ? 4.588 6.563 -18.952 1.00 92.94 109 SER A CA 1
ATOM 841 C C . SER A 1 109 ? 4.663 6.600 -17.422 1.00 92.94 109 SER A C 1
ATOM 843 O O . SER A 1 109 ? 3.967 5.850 -16.741 1.00 92.94 109 SER A O 1
ATOM 845 N N . GLY A 1 110 ? 5.437 7.537 -16.866 1.00 92.25 110 GLY A N 1
ATOM 846 C CA . GLY A 1 110 ? 5.574 7.740 -15.427 1.00 92.25 110 GLY A CA 1
ATOM 847 C C . GLY A 1 110 ? 4.262 8.155 -14.760 1.00 92.25 110 GLY A C 1
ATOM 848 O O . GLY A 1 110 ? 3.876 7.556 -13.759 1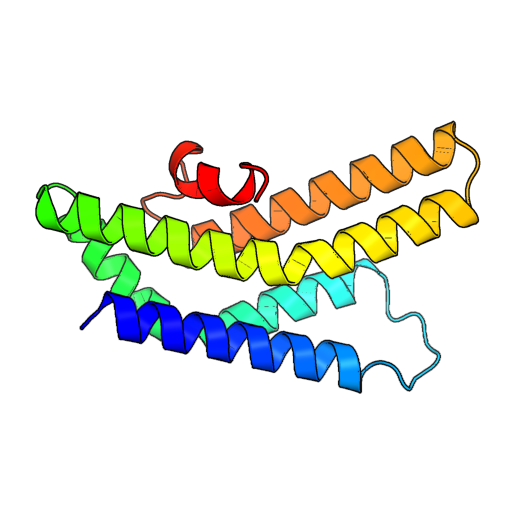.00 92.25 110 GLY A O 1
ATOM 849 N N . CYS A 1 111 ? 3.534 9.124 -15.327 1.00 94.25 111 CYS A N 1
ATOM 850 C CA . CYS A 1 111 ? 2.222 9.516 -14.808 1.00 94.25 111 CYS A CA 1
ATOM 851 C C . CYS A 1 111 ? 1.198 8.379 -14.911 1.00 94.25 111 CYS A C 1
ATOM 853 O O . CYS A 1 111 ? 0.462 8.153 -13.954 1.00 94.25 111 CYS A O 1
ATOM 855 N N . ALA A 1 112 ? 1.157 7.648 -16.032 1.00 92.88 112 ALA A N 1
ATOM 856 C CA . ALA A 1 112 ? 0.259 6.505 -16.195 1.00 92.88 112 ALA A CA 1
ATOM 857 C C . ALA A 1 112 ? 0.512 5.427 -15.130 1.00 92.88 112 ALA A C 1
ATOM 859 O O . ALA A 1 112 ? -0.424 4.987 -14.466 1.00 92.88 112 ALA A O 1
ATOM 860 N N . TYR A 1 113 ? 1.780 5.079 -14.903 1.00 91.19 113 TYR A N 1
ATOM 861 C CA . TYR A 1 113 ? 2.177 4.107 -13.888 1.00 91.19 113 TYR A CA 1
ATOM 862 C C . TYR A 1 113 ? 1.836 4.561 -12.459 1.00 91.19 113 TYR A C 1
ATOM 864 O O . TYR A 1 113 ? 1.326 3.778 -11.661 1.00 91.19 113 TYR A O 1
ATOM 872 N N . LEU A 1 114 ? 2.075 5.834 -12.121 1.00 91.12 114 LEU A N 1
ATOM 873 C CA . LEU A 1 114 ? 1.714 6.371 -10.804 1.00 91.12 114 LEU A CA 1
ATOM 874 C C . LEU A 1 114 ? 0.196 6.372 -10.587 1.00 91.12 114 LEU A C 1
ATOM 876 O O . LEU A 1 114 ? -0.258 6.016 -9.502 1.00 91.12 114 LEU A O 1
ATOM 880 N N . MET A 1 115 ? -0.593 6.716 -11.611 1.00 91.25 115 MET A N 1
ATOM 881 C CA . MET A 1 115 ? -2.055 6.632 -11.535 1.00 91.25 115 MET A CA 1
ATOM 882 C C . MET A 1 115 ? -2.526 5.195 -11.294 1.00 91.25 115 MET A C 1
ATOM 884 O O . MET A 1 115 ? -3.388 4.979 -10.445 1.00 91.25 115 MET A O 1
ATOM 888 N N . GLU A 1 116 ? -1.948 4.217 -11.990 1.00 89.75 116 GLU A N 1
ATOM 889 C CA . GLU A 1 116 ? -2.259 2.798 -11.791 1.00 89.75 116 GLU A CA 1
ATOM 890 C C . GLU A 1 116 ? -1.891 2.327 -10.372 1.00 89.75 116 GLU A C 1
ATOM 892 O O . GLU A 1 116 ? -2.699 1.687 -9.698 1.00 89.75 116 GLU A O 1
ATOM 897 N N . ALA A 1 117 ? -0.714 2.707 -9.865 1.00 88.44 117 ALA A N 1
ATOM 898 C CA . ALA A 1 117 ? -0.306 2.391 -8.497 1.00 88.44 117 ALA A CA 1
ATOM 899 C C . ALA A 1 117 ? -1.284 2.969 -7.459 1.00 88.44 117 ALA A C 1
ATOM 901 O O . ALA A 1 117 ? -1.717 2.249 -6.560 1.00 88.44 117 ALA A O 1
ATOM 902 N N . CYS A 1 118 ? -1.697 4.230 -7.618 1.00 90.38 118 CYS A N 1
ATOM 903 C CA . CYS A 1 118 ? -2.701 4.853 -6.753 1.00 90.38 118 CYS A CA 1
ATOM 904 C C . CYS A 1 118 ? -4.050 4.122 -6.809 1.00 90.38 118 CYS A C 1
ATOM 906 O O . CYS A 1 118 ? -4.692 3.931 -5.776 1.00 90.38 118 CYS A O 1
ATOM 908 N N . GLN A 1 119 ? -4.481 3.682 -7.995 1.00 90.94 119 GLN A N 1
ATOM 909 C CA . GLN A 1 119 ? -5.718 2.914 -8.148 1.00 90.94 119 GLN A CA 1
ATOM 910 C C . GLN A 1 119 ? -5.645 1.572 -7.420 1.00 90.94 119 GLN A C 1
ATOM 912 O O . GLN A 1 119 ? -6.596 1.204 -6.728 1.00 90.94 119 GLN A O 1
ATOM 917 N N . PHE A 1 120 ? -4.533 0.846 -7.541 1.00 91.56 120 PHE A N 1
ATOM 918 C CA . PHE A 1 120 ? -4.369 -0.421 -6.838 1.00 91.56 120 PHE A CA 1
ATOM 919 C C . PHE A 1 120 ? -4.281 -0.250 -5.321 1.00 91.56 120 PHE A C 1
ATOM 921 O O . PHE A 1 120 ? -4.902 -1.032 -4.600 1.00 91.56 120 PHE A O 1
ATOM 928 N N . GLU A 1 121 ? -3.578 0.773 -4.823 1.00 92.81 121 GLU A N 1
ATOM 929 C CA . GLU A 1 121 ? -3.552 1.067 -3.386 1.00 92.81 121 GLU A CA 1
ATOM 930 C C . GLU A 1 121 ? -4.948 1.402 -2.857 1.00 92.81 121 GLU A C 1
ATOM 932 O O . GLU A 1 121 ? -5.362 0.850 -1.839 1.00 92.81 121 GLU A O 1
ATOM 937 N N . HIS A 1 122 ? -5.726 2.205 -3.587 1.00 93.12 122 HIS A N 1
ATOM 938 C CA . HIS A 1 122 ? -7.105 2.499 -3.206 1.00 93.12 122 HIS A CA 1
ATOM 939 C C . HIS A 1 122 ? -7.990 1.243 -3.196 1.00 93.12 122 HIS A C 1
ATOM 941 O O . HIS A 1 122 ? -8.721 1.008 -2.236 1.00 93.12 122 HIS A O 1
ATOM 947 N N . GLN A 1 123 ? -7.910 0.396 -4.228 1.00 93.75 123 GLN A N 1
ATOM 948 C CA . GLN A 1 123 ? -8.675 -0.857 -4.287 1.00 93.75 123 GLN A CA 1
ATOM 949 C C . GLN A 1 123 ? -8.299 -1.818 -3.155 1.00 93.75 123 GLN A C 1
ATOM 951 O O . GLN A 1 123 ? -9.163 -2.497 -2.591 1.00 93.75 123 GLN A O 1
ATOM 956 N N . LEU A 1 124 ? -7.010 -1.892 -2.821 1.00 95.00 124 LEU A N 1
ATOM 957 C CA . LEU A 1 124 ? -6.533 -2.707 -1.716 1.00 95.00 124 LEU A CA 1
ATOM 958 C C . LEU A 1 124 ? -7.027 -2.143 -0.379 1.00 95.00 124 LEU A C 1
ATOM 960 O O . LEU A 1 124 ? -7.533 -2.910 0.437 1.00 95.00 124 LEU A O 1
ATOM 964 N N . PHE A 1 125 ? -6.943 -0.829 -0.175 1.00 95.81 125 PHE A N 1
ATOM 965 C CA . PHE A 1 125 ? -7.464 -0.169 1.019 1.00 95.81 125 PHE A CA 1
ATOM 966 C C . PHE A 1 125 ? -8.968 -0.423 1.178 1.00 95.81 125 PHE A C 1
ATOM 968 O O . PHE A 1 125 ? -9.393 -0.949 2.202 1.00 95.81 125 PHE A O 1
ATOM 975 N N . ALA A 1 126 ? -9.759 -0.187 0.128 1.00 95.81 126 ALA A N 1
ATOM 976 C CA . ALA A 1 126 ? -11.203 -0.418 0.124 1.00 95.81 126 ALA A CA 1
ATOM 977 C C . ALA A 1 126 ? -11.587 -1.884 0.385 1.00 95.81 126 ALA A C 1
ATOM 979 O O . ALA A 1 126 ? -12.674 -2.178 0.881 1.00 95.81 126 ALA A O 1
ATOM 980 N N . HIS A 1 127 ? -10.698 -2.833 0.078 1.00 96.12 127 HIS A N 1
ATOM 981 C CA . HIS A 1 127 ? -10.922 -4.231 0.420 1.00 96.12 127 HIS A CA 1
ATOM 982 C C . HIS A 1 127 ? -10.854 -4.502 1.929 1.00 96.12 127 HIS A C 1
ATOM 984 O O . HIS A 1 127 ? -11.585 -5.382 2.401 1.00 96.12 127 HIS A O 1
ATOM 990 N N . PHE A 1 128 ? -9.962 -3.813 2.644 1.00 96.94 128 PHE A N 1
ATOM 991 C CA . PHE A 1 128 ? -9.721 -3.978 4.080 1.00 96.94 128 PHE A CA 1
ATOM 992 C C . PHE A 1 128 ? -10.564 -3.034 4.944 1.00 96.94 128 PHE A C 1
ATOM 994 O O . PHE A 1 128 ? -10.930 -3.431 6.045 1.00 96.94 128 PHE A O 1
ATOM 1001 N N . PHE A 1 129 ? -10.882 -1.845 4.430 1.00 96.88 129 PHE A N 1
ATOM 1002 C CA . PHE A 1 129 ? -11.606 -0.773 5.119 1.00 96.88 129 PHE A CA 1
ATOM 1003 C C . PHE A 1 129 ? -12.761 -0.243 4.249 1.00 96.88 129 PHE A C 1
ATOM 1005 O O . PHE A 1 129 ? -12.706 0.885 3.748 1.00 96.88 129 PHE A O 1
ATOM 1012 N N . PRO A 1 130 ? -13.789 -1.063 3.957 1.00 95.69 130 PRO A N 1
ATOM 1013 C CA . PRO A 1 130 ? -14.878 -0.667 3.067 1.00 95.69 130 PRO A CA 1
ATOM 1014 C C . PRO A 1 130 ? -15.681 0.537 3.575 1.00 95.69 130 PRO A C 1
ATOM 1016 O O . PRO A 1 130 ? -16.169 1.307 2.750 1.00 95.69 130 PRO A O 1
ATOM 1019 N N . ALA A 1 131 ? -15.827 0.719 4.894 1.00 94.62 131 ALA A N 1
ATOM 1020 C CA . ALA A 1 131 ? -16.573 1.856 5.438 1.00 94.62 131 ALA A CA 1
ATOM 1021 C C . ALA A 1 131 ? -15.771 3.166 5.363 1.00 94.62 131 ALA A C 1
ATOM 1023 O O . ALA A 1 131 ? -16.354 4.238 5.213 1.00 94.62 131 ALA A O 1
ATOM 1024 N N . SER A 1 132 ? -14.442 3.074 5.422 1.00 93.44 132 SER A N 1
ATOM 1025 C CA . SER A 1 132 ? -13.530 4.222 5.378 1.00 93.44 132 SER A CA 1
ATOM 1026 C C . SER A 1 132 ? -13.067 4.573 3.960 1.00 93.44 132 SER A C 1
ATOM 1028 O O . SER A 1 132 ? -12.484 5.630 3.742 1.00 93.44 132 SER A O 1
ATOM 1030 N N . ALA A 1 133 ? -13.339 3.717 2.969 1.00 90.50 133 ALA A N 1
ATOM 1031 C CA . ALA A 1 133 ? -12.842 3.857 1.598 1.00 90.50 133 ALA A CA 1
ATOM 1032 C C . ALA A 1 133 ? -13.258 5.162 0.896 1.00 90.50 133 ALA A C 1
ATOM 1034 O O . ALA A 1 133 ? -12.519 5.662 0.050 1.00 90.50 133 ALA A O 1
ATOM 1035 N N . SER A 1 134 ? -14.432 5.715 1.217 1.00 89.19 134 SER A N 1
ATOM 1036 C CA . SER A 1 134 ? -14.916 6.968 0.619 1.00 89.19 134 SER A CA 1
ATOM 1037 C C . SER A 1 134 ? -14.231 8.217 1.174 1.00 89.19 134 SER A C 1
ATOM 1039 O O . SER A 1 134 ? -14.317 9.281 0.563 1.00 89.19 134 SER A O 1
ATOM 1041 N N . ASP A 1 135 ? -13.581 8.111 2.333 1.00 89.94 135 ASP A N 1
ATOM 1042 C CA . ASP A 1 135 ? -12.872 9.214 2.968 1.00 89.94 135 ASP A CA 1
ATOM 1043 C C . ASP A 1 135 ? -11.388 9.191 2.578 1.00 89.94 135 ASP A C 1
ATOM 1045 O O . ASP A 1 135 ? -10.596 8.380 3.055 1.00 89.94 135 ASP A O 1
ATOM 1049 N N . VAL A 1 136 ? -10.991 10.133 1.722 1.00 82.94 136 VAL A N 1
ATOM 1050 C CA . VAL A 1 136 ? -9.607 10.251 1.236 1.00 82.94 136 VAL A CA 1
ATOM 1051 C C . VAL A 1 136 ? -8.618 10.511 2.379 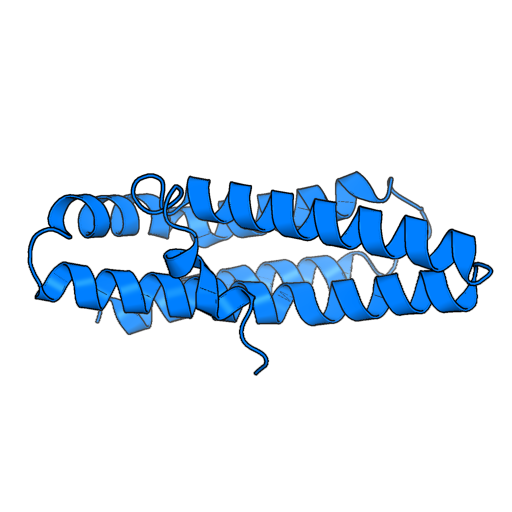1.00 82.94 136 VAL A C 1
ATOM 1053 O O . VAL A 1 136 ? -7.464 10.087 2.293 1.00 82.94 136 VAL A O 1
ATOM 1056 N N . SER A 1 137 ? -9.051 11.154 3.471 1.00 87.38 137 SER A N 1
ATOM 1057 C CA . SER A 1 137 ? -8.170 11.446 4.608 1.00 87.38 137 SER A CA 1
ATOM 1058 C C . SER A 1 137 ? -7.724 10.180 5.348 1.00 87.38 137 SER A C 1
ATOM 1060 O O . SER A 1 137 ? -6.626 10.145 5.904 1.00 87.38 137 SER A O 1
ATOM 1062 N N . SER A 1 138 ? -8.498 9.096 5.250 1.00 88.50 138 SER A N 1
ATOM 1063 C CA . SER A 1 138 ? -8.148 7.789 5.811 1.00 88.50 138 SER A CA 1
ATOM 1064 C C . SER A 1 138 ? -6.917 7.149 5.148 1.00 88.50 138 SER A C 1
ATOM 1066 O O . SER A 1 138 ? -6.282 6.288 5.751 1.00 88.50 138 SER A O 1
ATOM 1068 N N . MET A 1 139 ? -6.527 7.600 3.950 1.00 88.25 139 MET A N 1
ATOM 1069 C CA . MET A 1 139 ? -5.297 7.183 3.261 1.00 88.25 139 MET A CA 1
ATOM 1070 C C . MET A 1 139 ? -4.187 8.246 3.302 1.00 88.25 139 MET A C 1
ATOM 1072 O O . MET A 1 139 ? -3.149 8.052 2.674 1.00 88.25 139 MET A O 1
ATOM 1076 N N . ALA A 1 140 ? -4.358 9.355 4.032 1.00 84.75 140 ALA A N 1
ATOM 1077 C CA . ALA A 1 140 ? -3.350 10.419 4.122 1.00 84.75 140 ALA A CA 1
ATOM 1078 C C . ALA A 1 140 ? -1.919 9.921 4.432 1.00 84.75 140 ALA A C 1
ATOM 1080 O O . ALA A 1 140 ? -0.993 10.383 3.764 1.00 84.75 140 ALA A O 1
ATOM 1081 N N . PRO A 1 141 ? -1.703 8.909 5.302 1.00 84.12 141 PRO A N 1
ATOM 1082 C CA . PRO A 1 141 ? -0.352 8.425 5.595 1.00 84.12 141 PRO A CA 1
ATOM 1083 C C . PRO A 1 141 ? 0.359 7.733 4.412 1.00 84.12 141 PRO A C 1
ATOM 1085 O O . PRO A 1 141 ? 1.556 7.482 4.491 1.00 84.12 141 PRO A O 1
ATOM 1088 N N . LEU A 1 142 ? -0.344 7.404 3.316 1.00 82.19 142 LEU A N 1
ATOM 1089 C CA . LEU A 1 142 ? 0.284 6.978 2.052 1.00 82.19 142 LEU A CA 1
ATOM 1090 C C . LEU A 1 142 ? 0.861 8.154 1.250 1.00 82.19 142 LEU A C 1
ATOM 1092 O O . LEU A 1 142 ? 1.724 7.941 0.400 1.00 82.19 142 LEU A O 1
ATOM 1096 N N . MET A 1 143 ? 0.339 9.362 1.467 1.00 73.94 143 MET A N 1
ATOM 1097 C CA . MET A 1 143 ? 0.659 10.568 0.700 1.00 73.94 143 MET A CA 1
ATOM 1098 C C . MET A 1 143 ? 1.666 11.474 1.413 1.00 73.94 143 MET A C 1
ATOM 1100 O O . MET A 1 143 ? 2.334 12.268 0.749 1.00 73.94 143 MET A O 1
ATOM 1104 N N . ASP A 1 144 ? 1.793 11.350 2.734 1.00 67.88 144 ASP A N 1
ATOM 1105 C CA . ASP A 1 144 ? 2.763 12.120 3.504 1.00 67.88 144 ASP A CA 1
ATOM 1106 C C . ASP A 1 144 ? 4.192 11.582 3.286 1.00 67.88 144 ASP A C 1
ATOM 1108 O O . ASP A 1 144 ? 4.438 10.377 3.420 1.00 67.88 144 ASP A O 1
ATOM 1112 N N . PRO A 1 145 ? 5.165 12.442 2.933 1.00 54.19 145 PRO A N 1
ATOM 1113 C CA . PRO A 1 145 ? 6.553 12.023 2.816 1.00 54.19 145 PRO A CA 1
ATOM 1114 C C . PRO A 1 145 ? 7.103 11.624 4.195 1.00 54.19 145 PRO A C 1
ATOM 1116 O O . PRO A 1 145 ? 7.070 12.423 5.129 1.00 54.19 145 PRO A O 1
ATOM 1119 N N . LEU A 1 146 ? 7.616 10.390 4.297 1.00 49.03 146 LEU A N 1
ATOM 1120 C CA . LEU A 1 146 ? 8.432 9.914 5.427 1.00 49.03 146 LEU A CA 1
ATOM 1121 C C . LEU A 1 146 ? 9.744 10.696 5.554 1.00 49.03 146 LEU A C 1
ATOM 1123 O O . LEU A 1 146 ? 10.432 10.839 4.512 1.00 49.03 146 LEU A O 1
#

Secondary structure (DSSP, 8-state):
-HHHHHHHHHHHHHHHHHHHHHHTTT------HHHHHHHHHHHHHHHTTTHHHHHHHHHHTTTSHHHHHHHHHHHHHHHHHHHHHHHHHHHHHHHHHHHHS-HHHHHHHHHHHHHHHHHHHHHHHHHH-TTTTT-GGGGHHHHS--

pLDDT: mean 86.33, std 15.06, range [33.62, 97.38]

Radius of gyration: 16.67 Å; chains: 1; bounding box: 36×29×46 Å

Foldseek 3Di:
DVLVVLLVQLVVLLVVLVVVVVVVVPDPDCPDPVVNLVVSLVSSCVSSVVLQVVLVVLLVVCVDVVSVVVNLSSLLSNLVSLLVRCVVVLVVVLVVLVVPDDPVSSVVVNVVVVVVNVVSVLVSCCSRNVSCSVPPVSNVSNVDDD

Sequence (146 aa):
MIRSHVLSTLKAASSQVQAAIRGSGSGKNAVTEGVEASLIYVRFKAAAGELKPVFNEIESRSSKKEYAQVLSECHSLFCEQRLYLIRGMVQQRISEFAKKEALPSFTRSGCAYLMEACQFEHQLFAHFFPASASDVSSMAPLMDPL

InterPro domains:
  IPR007265 Conserved oligomeric Golgi complex, subunit 3 [PTHR13302] (1-145)
  IPR048685 Conserved oligomeric Golgi complex subunit 3, C-terminal [PF20671] (38-143)

Organism: Aegilops tauschii subsp. strangulata (NCBI:txid200361)